Protein AF-A0A9D8D8L1-F1 (afdb_monomer_lite)

Sequence (52 aa):
MPTINKSSLATVGDVFRFAVRRFRAARLAYGHGTTNARDEAAFLVLEGLRLP

Radius of gyration: 13.11 Å; chains: 1; bounding box: 19×27×42 Å

Foldseek 3Di:
DDPPPPPQPNDLVSQLVVQLVVCVVVVDDDDDPDDHSNSVSVCCSCVVVVHD

Secondary structure (DSSP, 8-state):
-------TTSSHHHHHHHHHHHHHHHT----TT--SHHHHHHHHHHHHHT--

pLDDT: mean 87.38, std 13.64, range [45.97, 96.94]

Structure (mmCIF, N/CA/C/O backbone):
data_AF-A0A9D8D8L1-F1
#
_entry.id   AF-A0A9D8D8L1-F1
#
loop_
_atom_site.group_PDB
_atom_site.id
_atom_site.type_symbol
_atom_site.label_atom_id
_atom_site.label_alt_id
_atom_site.label_comp_id
_atom_site.label_asym_id
_atom_site.label_entity_id
_atom_site.label_seq_id
_atom_site.pdbx_PDB_ins_code
_atom_site.Cartn_x
_atom_site.Cartn_y
_atom_site.Cartn_z
_atom_site.occupancy
_atom_site.B_iso_or_equiv
_atom_site.auth_seq_id
_atom_site.auth_comp_id
_atom_site.auth_asym_id
_atom_site.auth_atom_id
_atom_site.pdbx_PDB_model_num
ATOM 1 N N . MET A 1 1 ? -6.118 -15.830 29.214 1.00 45.97 1 MET A N 1
ATOM 2 C CA . MET A 1 1 ? -5.586 -14.794 28.302 1.00 45.97 1 MET A CA 1
ATOM 3 C C . MET A 1 1 ? -6.584 -14.645 27.166 1.00 45.97 1 MET A C 1
ATOM 5 O O . MET A 1 1 ? -6.783 -15.636 26.474 1.00 45.97 1 MET A O 1
ATOM 9 N N . PRO A 1 2 ? -7.296 -13.517 27.009 1.00 47.62 2 PRO A N 1
ATOM 10 C CA . PRO A 1 2 ? -8.253 -13.394 25.922 1.00 47.62 2 PRO A CA 1
ATOM 11 C C . PRO A 1 2 ? -7.479 -13.172 24.622 1.00 47.62 2 PRO A C 1
ATOM 13 O O . PRO A 1 2 ? -6.879 -12.121 24.406 1.00 47.62 2 PRO A O 1
ATOM 16 N N . THR A 1 3 ? -7.461 -14.187 23.764 1.00 54.94 3 THR A N 1
ATOM 17 C CA . THR A 1 3 ? -6.966 -14.072 22.394 1.00 54.94 3 THR A CA 1
ATOM 18 C C . THR A 1 3 ? -7.991 -13.249 21.626 1.00 54.94 3 THR A C 1
ATOM 20 O O . THR A 1 3 ? -9.022 -13.767 21.200 1.00 54.94 3 THR A O 1
ATOM 23 N N . ILE A 1 4 ? -7.765 -11.940 21.517 1.00 59.59 4 ILE A N 1
ATOM 24 C CA . ILE A 1 4 ? -8.619 -11.066 20.714 1.00 59.59 4 ILE A CA 1
ATOM 25 C C . ILE A 1 4 ? -8.519 -11.539 19.262 1.00 59.59 4 ILE A C 1
ATOM 27 O O . ILE A 1 4 ? -7.544 -11.255 18.567 1.00 59.59 4 ILE A O 1
ATOM 31 N N . ASN A 1 5 ? -9.529 -12.274 18.800 1.00 65.88 5 ASN A N 1
ATOM 32 C CA . ASN A 1 5 ? -9.677 -12.636 17.400 1.00 65.88 5 ASN A CA 1
ATOM 33 C C . ASN A 1 5 ? -10.150 -11.394 16.634 1.00 65.88 5 ASN A C 1
ATOM 35 O O . ASN A 1 5 ? -11.335 -11.241 16.340 1.00 65.88 5 ASN A O 1
ATOM 39 N N . LYS A 1 6 ? -9.230 -10.456 16.374 1.00 58.03 6 LYS A N 1
ATOM 40 C CA . LYS A 1 6 ? -9.496 -9.346 15.456 1.00 58.03 6 LYS A CA 1
ATOM 41 C C . LYS A 1 6 ? -9.763 -9.945 14.082 1.00 58.03 6 LYS A C 1
ATOM 43 O O . LYS A 1 6 ? -8.936 -10.697 13.567 1.00 58.03 6 LYS A O 1
ATOM 48 N N . SER A 1 7 ? -10.884 -9.568 13.472 1.00 62.69 7 SER A N 1
ATOM 49 C CA . SER A 1 7 ? -11.095 -9.716 12.035 1.00 62.69 7 SER A CA 1
ATOM 50 C C . SER A 1 7 ? -9.808 -9.280 11.333 1.00 62.69 7 SER A C 1
ATOM 52 O O . SER A 1 7 ? -9.332 -8.170 11.569 1.00 62.69 7 SER A O 1
ATOM 54 N N . SER A 1 8 ? -9.202 -10.160 10.532 1.00 69.44 8 SER A N 1
ATOM 55 C CA . SER A 1 8 ? -7.833 -9.958 10.020 1.00 69.44 8 SER A CA 1
ATOM 56 C C . SER A 1 8 ? -7.647 -8.705 9.150 1.00 69.44 8 SER A C 1
ATOM 58 O O . SER A 1 8 ? -6.514 -8.379 8.812 1.00 69.44 8 SER A O 1
ATOM 60 N N . LEU A 1 9 ? -8.741 -8.009 8.817 1.00 86.00 9 LEU A N 1
ATOM 61 C CA . LEU A 1 9 ? -8.818 -6.773 8.038 1.00 86.00 9 LEU A CA 1
ATOM 62 C C . LEU A 1 9 ? -9.664 -5.698 8.753 1.00 86.00 9 LEU A C 1
ATOM 64 O O . LEU A 1 9 ? -10.482 -5.030 8.131 1.00 86.00 9 LEU A O 1
ATOM 68 N N . ALA A 1 10 ? -9.527 -5.559 10.074 1.00 89.31 10 ALA A N 1
ATOM 69 C CA . ALA A 1 10 ? -10.326 -4.611 10.861 1.00 89.31 10 ALA A CA 1
ATOM 70 C 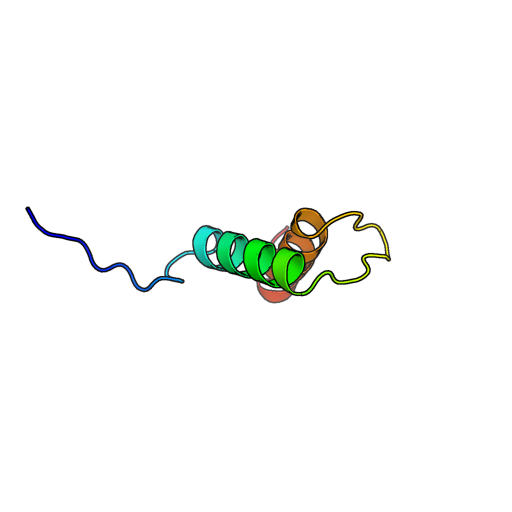C . ALA A 1 10 ? -9.865 -3.146 10.739 1.00 89.31 10 ALA A C 1
ATOM 72 O O . ALA A 1 10 ? -10.612 -2.238 11.093 1.00 89.31 10 ALA A O 1
ATOM 73 N N . THR A 1 11 ? -8.633 -2.900 10.288 1.00 93.12 11 THR A N 1
ATOM 74 C CA . THR A 1 11 ? -8.071 -1.548 10.158 1.00 93.12 11 THR A CA 1
ATOM 75 C C . THR A 1 11 ? -7.517 -1.299 8.760 1.00 93.12 11 THR A C 1
ATOM 77 O O . THR A 1 11 ? -7.115 -2.235 8.068 1.00 93.12 11 THR A O 1
ATOM 80 N N . VAL A 1 12 ? -7.399 -0.025 8.370 1.00 94.56 12 VAL A N 1
ATOM 81 C CA . VAL A 1 12 ? -6.719 0.376 7.123 1.00 94.56 12 VAL A CA 1
ATOM 82 C C . VAL A 1 12 ? -5.300 -0.198 7.066 1.00 94.56 12 VAL A C 1
ATOM 84 O O . VAL A 1 12 ? -4.872 -0.712 6.037 1.00 94.56 12 VAL A O 1
ATOM 87 N N . GLY A 1 13 ? -4.586 -0.208 8.198 1.00 94.50 13 GLY A N 1
ATOM 88 C CA . GLY A 1 13 ? -3.255 -0.808 8.290 1.00 94.50 13 GLY A CA 1
ATOM 89 C C . GLY A 1 13 ? -3.244 -2.322 8.053 1.00 94.50 13 GLY A C 1
ATOM 90 O O . GLY A 1 13 ? -2.276 -2.844 7.498 1.00 94.50 13 GLY A O 1
ATOM 91 N N . ASP A 1 14 ? -4.303 -3.034 8.440 1.00 94.25 14 ASP A N 1
ATOM 92 C CA . ASP A 1 14 ? -4.442 -4.469 8.176 1.00 94.25 14 ASP A CA 1
ATOM 93 C C . ASP A 1 14 ? -4.711 -4.743 6.695 1.00 94.25 14 ASP A C 1
ATOM 95 O O . ASP A 1 14 ? -4.046 -5.598 6.104 1.00 94.25 14 ASP A O 1
ATOM 99 N N . VAL A 1 15 ? -5.609 -3.965 6.080 1.00 94.75 15 VAL A N 1
ATOM 100 C CA . VAL A 1 15 ? -5.884 -4.010 4.634 1.00 94.75 15 VAL A CA 1
ATOM 101 C C . VAL A 1 15 ? -4.616 -3.724 3.837 1.00 94.75 15 VAL A C 1
ATOM 103 O O . VAL A 1 15 ? -4.256 -4.492 2.945 1.00 94.75 15 VAL A O 1
ATOM 106 N N . PHE A 1 16 ? -3.875 -2.687 4.221 1.00 96.31 16 PHE A N 1
ATOM 107 C CA . PHE A 1 16 ? -2.608 -2.334 3.595 1.00 96.31 16 PHE A CA 1
ATOM 108 C C . PHE A 1 16 ? -1.574 -3.463 3.699 1.00 96.31 16 PHE A C 1
ATOM 110 O O . PHE A 1 16 ? -1.0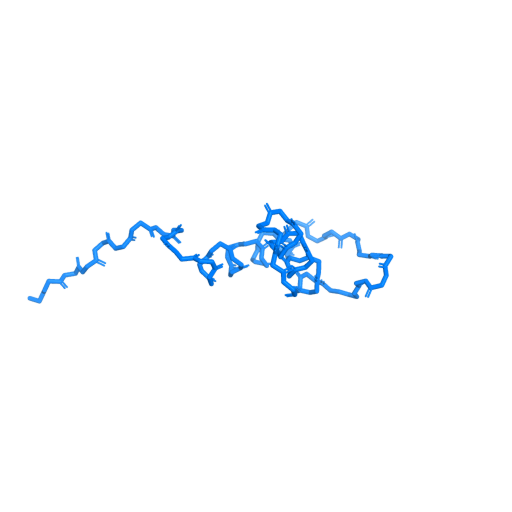32 -3.909 2.687 1.00 96.31 16 PHE A O 1
ATOM 117 N N . ARG A 1 17 ? -1.326 -4.001 4.902 1.00 95.56 17 ARG A N 1
ATOM 118 C CA . ARG A 1 17 ? -0.383 -5.123 5.087 1.00 95.56 17 ARG A CA 1
ATOM 119 C C . ARG A 1 17 ? -0.794 -6.361 4.295 1.00 95.56 17 ARG A C 1
ATOM 121 O O . ARG A 1 17 ? 0.065 -7.056 3.745 1.00 95.56 17 ARG A O 1
ATOM 128 N N . PHE A 1 18 ? -2.092 -6.645 4.241 1.00 95.06 18 PHE A N 1
ATOM 129 C CA . PHE A 1 18 ? -2.628 -7.739 3.446 1.00 95.06 18 PHE A CA 1
ATOM 130 C C . PHE A 1 18 ? -2.350 -7.538 1.951 1.00 95.06 18 PHE A C 1
ATOM 132 O O . PHE A 1 18 ? -1.806 -8.450 1.320 1.00 95.06 18 PHE A O 1
ATOM 139 N N . ALA A 1 19 ? -2.646 -6.354 1.409 1.00 95.88 19 ALA A N 1
ATOM 140 C CA . ALA A 1 19 ? -2.422 -6.015 0.005 1.00 95.88 19 ALA A CA 1
ATOM 141 C C . ALA A 1 19 ? -0.940 -6.139 -0.384 1.00 95.88 19 ALA A C 1
ATOM 143 O O . ALA A 1 19 ? -0.613 -6.871 -1.319 1.00 95.88 19 ALA A O 1
ATOM 144 N N . VAL A 1 20 ? -0.026 -5.559 0.406 1.00 96.88 20 VAL A N 1
ATOM 145 C CA . VAL A 1 20 ? 1.427 -5.650 0.159 1.00 96.88 20 VAL A CA 1
ATOM 146 C C . VAL A 1 20 ? 1.895 -7.103 0.078 1.00 96.88 20 VAL A C 1
ATOM 148 O O . VAL A 1 20 ? 2.659 -7.467 -0.820 1.00 96.88 20 VAL A O 1
ATOM 151 N N . ARG A 1 21 ? 1.433 -7.962 0.998 1.00 96.50 21 ARG A N 1
ATOM 152 C CA . ARG A 1 21 ? 1.792 -9.386 0.986 1.00 96.50 21 ARG A CA 1
ATOM 153 C C . ARG A 1 21 ? 1.284 -10.079 -0.277 1.00 96.50 21 ARG A C 1
ATOM 155 O O . ARG A 1 21 ? 2.016 -10.882 -0.853 1.00 96.50 21 ARG A O 1
ATOM 162 N N . ARG A 1 22 ? 0.058 -9.780 -0.713 1.00 96.00 22 ARG A N 1
ATOM 163 C CA . ARG A 1 22 ? -0.512 -10.369 -1.932 1.00 96.00 22 ARG A CA 1
ATOM 164 C C . ARG A 1 22 ? 0.194 -9.894 -3.195 1.00 96.00 22 ARG A C 1
ATOM 166 O O . ARG A 1 22 ? 0.493 -10.735 -4.033 1.00 96.00 22 ARG A O 1
ATOM 173 N N . PHE A 1 23 ? 0.548 -8.619 -3.301 1.00 96.19 23 PHE A N 1
ATOM 174 C CA . PHE A 1 23 ? 1.257 -8.089 -4.472 1.00 96.19 23 PHE A CA 1
ATOM 175 C C . PHE A 1 23 ? 2.674 -8.647 -4.587 1.00 96.19 23 PHE A C 1
ATOM 177 O O . PHE A 1 23 ? 3.092 -9.069 -5.665 1.00 96.19 23 PHE A O 1
ATOM 184 N N . ARG A 1 24 ? 3.385 -8.768 -3.457 1.00 95.44 24 ARG A N 1
ATOM 185 C CA . ARG A 1 24 ? 4.684 -9.454 -3.418 1.00 95.44 24 ARG A CA 1
ATOM 186 C C . ARG A 1 24 ? 4.575 -10.912 -3.856 1.00 95.44 24 ARG A C 1
ATOM 188 O O . ARG A 1 24 ? 5.369 -11.346 -4.683 1.00 95.44 24 ARG A O 1
ATOM 195 N N . ALA A 1 25 ? 3.598 -11.649 -3.325 1.00 96.94 25 ALA A N 1
ATOM 196 C CA . ALA A 1 25 ? 3.393 -13.054 -3.673 1.00 96.94 25 ALA A CA 1
ATOM 197 C C . ALA A 1 25 ? 3.010 -13.240 -5.151 1.00 96.94 25 ALA A C 1
ATOM 199 O O . ALA A 1 25 ? 3.467 -14.186 -5.784 1.00 96.94 25 ALA A O 1
ATOM 200 N N . ALA A 1 26 ? 2.219 -12.319 -5.704 1.00 95.94 26 ALA A N 1
ATOM 201 C CA . ALA A 1 26 ? 1.806 -12.329 -7.104 1.00 95.94 26 ALA A CA 1
ATOM 202 C C . ALA A 1 26 ? 2.893 -11.835 -8.075 1.00 95.94 26 ALA A C 1
ATOM 204 O O . ALA A 1 26 ? 2.734 -12.001 -9.279 1.00 95.94 26 ALA A O 1
ATOM 205 N N . ARG A 1 27 ? 3.991 -11.246 -7.570 1.00 91.31 27 ARG A N 1
ATOM 206 C CA . ARG A 1 27 ? 5.116 -10.722 -8.368 1.00 91.31 27 ARG A CA 1
ATOM 207 C C . ARG A 1 27 ? 4.656 -9.801 -9.505 1.00 91.31 27 ARG A C 1
ATOM 209 O O . ARG A 1 27 ? 5.098 -9.942 -10.641 1.00 91.31 27 ARG A O 1
ATOM 216 N N . LEU A 1 28 ? 3.760 -8.871 -9.175 1.00 91.19 28 LEU A N 1
ATOM 217 C CA . LEU A 1 28 ? 3.207 -7.912 -10.132 1.00 91.19 28 LEU A CA 1
ATOM 218 C C . LEU A 1 28 ? 4.304 -7.026 -10.742 1.00 91.19 28 LEU A C 1
ATOM 220 O O . LEU A 1 28 ? 5.317 -6.747 -10.096 1.00 91.19 28 LEU A O 1
ATOM 224 N N . ALA A 1 29 ? 4.068 -6.560 -11.967 1.00 89.69 29 ALA A N 1
ATOM 225 C CA . ALA A 1 29 ? 4.806 -5.441 -12.539 1.00 89.69 29 ALA A CA 1
ATOM 226 C C . ALA A 1 29 ? 4.216 -4.125 -12.004 1.00 89.69 29 ALA A C 1
ATOM 228 O O . ALA A 1 29 ? 2.998 -3.963 -11.998 1.00 89.69 29 ALA A O 1
ATOM 229 N N . TYR A 1 30 ? 5.075 -3.207 -11.557 1.00 88.38 30 TYR A N 1
ATOM 230 C CA . TYR A 1 30 ? 4.691 -1.894 -11.019 1.00 88.38 30 TYR A CA 1
ATOM 231 C C . TYR A 1 30 ? 5.047 -0.792 -12.029 1.00 88.38 30 TYR A C 1
ATOM 233 O O . TYR A 1 30 ? 5.996 -0.951 -12.800 1.00 88.38 30 TYR A O 1
ATOM 241 N N . GLY A 1 31 ? 4.288 0.303 -12.055 1.00 83.00 31 GLY A N 1
ATOM 242 C CA . GLY A 1 31 ? 4.447 1.389 -13.026 1.00 83.00 31 GLY A CA 1
ATOM 243 C C . GLY A 1 31 ? 3.659 2.637 -12.624 1.00 83.00 31 GLY A C 1
ATOM 244 O O . GLY A 1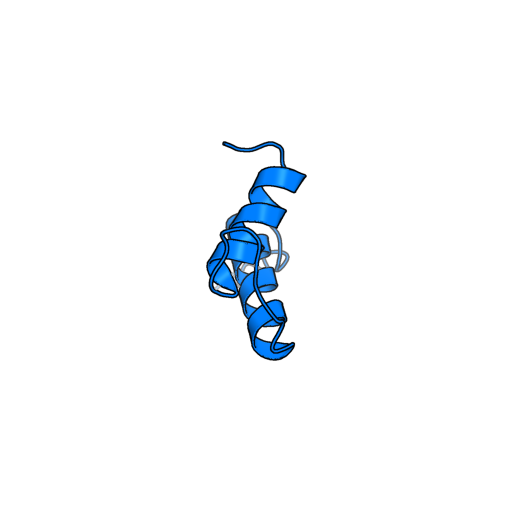 31 ? 3.067 2.675 -11.557 1.00 83.00 31 GLY A O 1
ATOM 245 N N . HIS A 1 32 ? 3.642 3.677 -13.466 1.00 78.94 32 HIS A N 1
ATOM 246 C CA . HIS A 1 32 ? 2.907 4.929 -13.190 1.00 78.94 32 HIS A CA 1
ATOM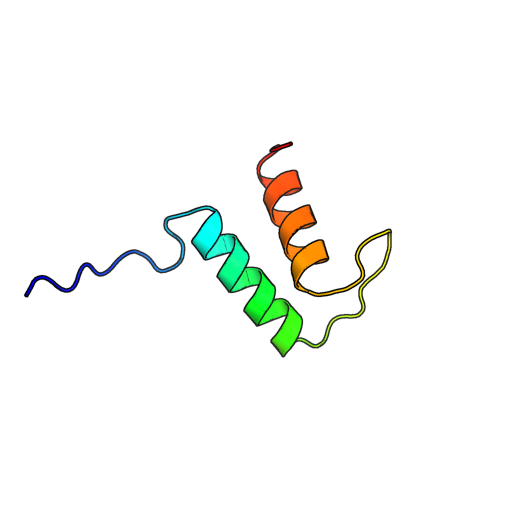 247 C C . HIS A 1 32 ? 3.268 5.600 -11.846 1.00 78.94 32 HIS A C 1
ATOM 249 O O . HIS A 1 32 ? 2.403 6.079 -11.121 1.00 78.94 32 HIS A O 1
ATOM 255 N N . GLY A 1 33 ? 4.562 5.661 -11.517 1.00 77.31 33 GLY A N 1
ATOM 256 C CA . GLY A 1 33 ? 5.053 6.354 -10.318 1.00 77.31 33 GLY A CA 1
ATOM 257 C C . GLY A 1 33 ? 5.144 5.487 -9.059 1.00 77.31 33 GLY A C 1
ATOM 258 O O . GLY A 1 33 ? 5.700 5.946 -8.064 1.00 77.31 33 GLY A O 1
ATOM 259 N N . THR A 1 34 ? 4.697 4.230 -9.103 1.00 82.19 34 THR A N 1
ATOM 260 C CA . THR A 1 34 ? 4.952 3.237 -8.052 1.00 82.19 34 THR A CA 1
ATOM 261 C C . THR A 1 34 ? 6.100 2.321 -8.473 1.00 82.19 34 THR A C 1
ATOM 263 O O . THR A 1 34 ? 6.225 1.928 -9.635 1.00 82.19 34 THR A O 1
ATOM 266 N N . THR A 1 35 ? 6.992 1.992 -7.536 1.00 88.19 35 THR A N 1
ATOM 267 C CA . THR A 1 35 ? 8.195 1.191 -7.850 1.00 88.19 35 THR A CA 1
ATOM 268 C C . THR A 1 35 ? 8.168 -0.197 -7.231 1.00 88.19 35 THR A C 1
ATOM 270 O O . THR A 1 35 ? 8.993 -1.053 -7.553 1.00 88.19 35 THR A O 1
ATOM 273 N N . ASN A 1 36 ? 7.238 -0.437 -6.309 1.00 92.38 36 ASN A N 1
ATOM 274 C CA . ASN A 1 36 ? 7.194 -1.663 -5.538 1.00 92.38 36 ASN A CA 1
ATOM 275 C C . ASN A 1 36 ? 5.782 -1.948 -4.995 1.00 92.38 36 ASN A C 1
ATOM 277 O O . ASN A 1 36 ? 4.902 -1.091 -4.979 1.00 92.38 36 ASN A O 1
ATOM 281 N N . ALA A 1 37 ? 5.604 -3.161 -4.465 1.00 95.19 37 ALA A N 1
ATOM 282 C CA . ALA A 1 37 ? 4.348 -3.637 -3.882 1.00 95.19 37 ALA A CA 1
ATOM 283 C C . ALA A 1 37 ? 3.758 -2.729 -2.792 1.00 95.19 37 ALA A C 1
ATOM 285 O O . ALA A 1 37 ? 2.551 -2.743 -2.573 1.00 95.19 37 ALA A O 1
ATOM 286 N N . ARG A 1 38 ? 4.610 -2.015 -2.050 1.00 95.56 38 ARG A N 1
ATOM 287 C CA . ARG A 1 38 ? 4.198 -1.120 -0.969 1.00 95.56 38 ARG A CA 1
ATOM 288 C C . ARG A 1 38 ? 3.593 0.156 -1.530 1.00 95.56 38 ARG A C 1
ATOM 290 O O . ARG A 1 38 ? 2.522 0.533 -1.072 1.00 95.56 38 ARG A O 1
ATOM 297 N N . ASP A 1 39 ? 4.258 0.769 -2.500 1.00 95.31 39 ASP A N 1
ATOM 298 C CA . ASP A 1 39 ? 3.804 2.006 -3.140 1.00 95.31 39 ASP A CA 1
ATOM 299 C C . ASP A 1 39 ? 2.455 1.781 -3.835 1.00 95.31 39 ASP A C 1
ATOM 301 O O . ASP A 1 39 ? 1.506 2.519 -3.594 1.00 95.31 39 ASP A O 1
ATOM 305 N N . GLU A 1 40 ? 2.337 0.694 -4.605 1.00 95.38 40 GLU A N 1
ATOM 306 C CA . GLU A 1 40 ? 1.098 0.334 -5.306 1.00 95.38 40 GLU A CA 1
ATOM 307 C C . GLU A 1 40 ? -0.052 0.045 -4.331 1.00 95.38 40 GLU A C 1
ATOM 309 O O . GLU A 1 40 ? -1.170 0.527 -4.497 1.00 95.38 40 GLU A O 1
ATOM 314 N N . ALA A 1 41 ? 0.220 -0.708 -3.259 1.00 96.19 41 ALA A N 1
ATOM 315 C CA . ALA A 1 41 ? -0.785 -0.971 -2.234 1.00 96.19 41 ALA A CA 1
ATOM 316 C C . ALA A 1 41 ? -1.196 0.300 -1.481 1.00 96.19 41 ALA A C 1
ATOM 318 O O . ALA A 1 41 ? -2.350 0.409 -1.079 1.00 96.19 41 ALA A O 1
ATOM 319 N N . ALA A 1 42 ? -0.274 1.243 -1.266 1.00 95.25 42 ALA A N 1
ATOM 320 C CA . ALA A 1 42 ? -0.590 2.514 -0.626 1.00 95.25 42 ALA A CA 1
ATOM 321 C C . ALA A 1 42 ? -1.492 3.348 -1.536 1.00 95.25 42 ALA A C 1
ATOM 323 O O . ALA A 1 42 ? -2.542 3.788 -1.080 1.00 95.25 42 ALA A O 1
ATOM 324 N N . PHE A 1 43 ? -1.133 3.479 -2.817 1.00 93.94 43 PHE A N 1
ATOM 325 C CA . PHE A 1 43 ? -1.933 4.193 -3.808 1.00 93.94 43 PHE A CA 1
ATOM 326 C C . PHE A 1 43 ? -3.369 3.660 -3.860 1.00 93.94 43 PHE A C 1
ATOM 328 O O . PHE A 1 43 ? -4.301 4.418 -3.623 1.00 93.94 43 PHE A O 1
ATOM 335 N N . LEU A 1 44 ? -3.554 2.350 -4.056 1.00 94.50 44 LEU A N 1
ATOM 336 C CA . LEU A 1 44 ? -4.891 1.752 -4.172 1.00 94.50 44 LEU A CA 1
ATOM 337 C C . LEU A 1 44 ? -5.719 1.852 -2.883 1.00 94.50 44 LEU A C 1
ATOM 339 O O . LEU A 1 44 ? -6.930 2.047 -2.941 1.00 94.50 44 LEU A O 1
ATOM 343 N N . VAL A 1 45 ? -5.093 1.702 -1.710 1.00 95.75 45 VAL A N 1
ATOM 344 C CA . VAL A 1 45 ? -5.813 1.805 -0.430 1.00 95.75 45 VAL A CA 1
ATOM 345 C C . VAL A 1 45 ? -6.212 3.250 -0.136 1.00 95.75 45 VAL A C 1
ATOM 347 O O . VAL A 1 45 ? -7.328 3.478 0.327 1.00 95.75 45 VAL A O 1
ATOM 350 N N . LEU A 1 46 ? -5.327 4.216 -0.385 1.00 95.56 46 LEU A N 1
ATOM 351 C CA . LEU A 1 46 ? -5.620 5.630 -0.156 1.00 95.56 46 LEU A CA 1
ATOM 352 C C . LEU A 1 46 ? -6.640 6.149 -1.171 1.00 95.56 46 LEU A C 1
ATOM 354 O O . LEU A 1 46 ? -7.630 6.750 -0.763 1.00 95.56 46 LEU A O 1
ATOM 358 N N . GLU A 1 47 ? -6.462 5.844 -2.458 1.00 95.31 47 GLU A N 1
ATOM 359 C CA . GLU A 1 47 ? -7.387 6.233 -3.528 1.00 95.31 47 GLU A CA 1
ATOM 360 C C . GLU A 1 47 ? -8.782 5.640 -3.294 1.00 95.31 47 GLU A C 1
ATOM 362 O O . GLU A 1 47 ? -9.763 6.386 -3.228 1.00 95.31 47 GLU A O 1
ATOM 367 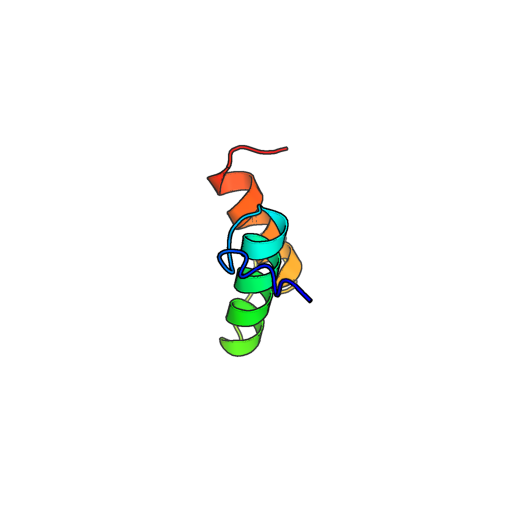N N . GLY A 1 48 ? -8.866 4.335 -3.014 1.00 95.75 48 GLY A N 1
ATOM 368 C CA . GLY A 1 48 ? -10.140 3.656 -2.773 1.00 95.75 48 GLY A CA 1
ATOM 369 C C . GLY A 1 48 ? -10.8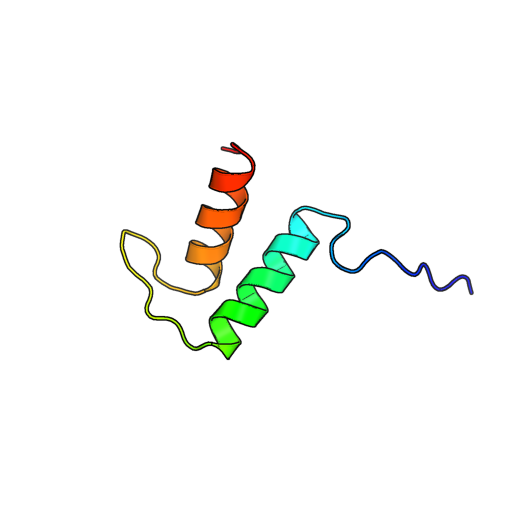85 4.151 -1.528 1.00 95.75 48 GLY A C 1
ATOM 370 O O . GLY A 1 48 ? -12.112 4.058 -1.463 1.00 95.75 48 GLY A O 1
ATOM 371 N N . LEU A 1 49 ? -10.167 4.708 -0.547 1.00 96.00 49 LEU A N 1
ATOM 372 C CA . LEU A 1 49 ? -10.745 5.322 0.654 1.00 96.00 49 LEU A CA 1
ATOM 373 C C . LEU A 1 49 ? -10.841 6.854 0.571 1.00 96.00 49 LEU A C 1
ATOM 375 O O . LEU A 1 49 ? -11.315 7.474 1.524 1.00 96.00 49 LEU A O 1
ATOM 379 N N . ARG A 1 50 ? -10.422 7.466 -0.546 1.00 95.94 50 ARG A N 1
ATOM 380 C CA . ARG A 1 50 ? -10.326 8.925 -0.744 1.00 95.94 50 ARG A CA 1
ATOM 381 C C . ARG A 1 50 ? -9.547 9.634 0.366 1.00 95.94 50 ARG A C 1
ATOM 383 O O . ARG A 1 50 ? -9.939 10.702 0.837 1.00 95.94 50 ARG A O 1
ATOM 390 N N . LEU A 1 51 ? -8.462 9.008 0.802 1.00 93.25 51 LEU A N 1
ATOM 391 C CA . LEU A 1 51 ? -7.537 9.556 1.784 1.00 93.25 51 LEU A CA 1
ATOM 392 C C . LEU A 1 51 ? -6.422 10.344 1.077 1.00 93.25 51 LEU A C 1
ATOM 394 O O . LEU A 1 51 ? -6.097 10.016 -0.067 1.00 93.25 51 LEU A O 1
ATOM 398 N N . PRO A 1 52 ? -5.868 11.383 1.730 1.00 85.06 52 PRO A N 1
ATOM 399 C CA . PRO A 1 52 ? -4.723 12.122 1.206 1.00 85.06 52 PRO A CA 1
ATOM 400 C C . PRO A 1 52 ? -3.456 11.262 1.128 1.00 85.06 52 PRO A C 1
ATOM 402 O O . PRO A 1 52 ? -3.306 10.330 1.956 1.00 85.06 52 PRO A O 1
#